Protein AF-A0A7W5DWM7-F1 (afdb_monomer)

Nearest PDB structures (foldseek):
  5u8t-assembly1_4  TM=2.500E-01  e=7.092E+00  Saccharomyces cerevisiae S288C

Mean predicted aligned error: 11.85 Å

pLDDT: mean 81.1, std 14.17, range [49.56, 96.06]

Sequence (92 aa):
MQIRCDECRYFEPTFNHQGRLTDRGECRRRPPAMVGVTSETFIADGHFPIVNDHDWCGEFASKGDAEANAAFDAAAREDATDAAVCGHAGDA

Foldseek 3Di:
DQDWLLQAPQWDFDADPVRHTDQKTFRNPDWFDWDDPDPPDPDTDGGGDIDGRRDDDPDGDGPDDPVVCVVVVVVVVCCVPVPPPPDPPDDD

Secondary structure (DSSP, 8-state):
----GGGBTTEEEEE-TTSPEEEEEEETTSPPEEE---TT----EEEPPEEETT---S---B---HHHHHHHHHHHHHHHHHS---------

Organism: NCBI:txid980271

Radius of gyration: 20.64 Å; Cα contacts (8 Å, |Δi|>4): 108; chains: 1; bounding box: 50×32×52 Å

Solvent-accessible surface area (backbone atoms only — not comparable to full-atom values): 5812 Å² total; per-residue (Å²): 136,83,74,39,31,71,59,20,57,40,46,43,77,38,59,48,100,85,71,42,81,50,72,34,20,33,43,58,82,53,84,52,50,77,42,62,86,46,102,87,44,94,66,62,48,68,43,53,55,76,43,46,36,77,40,77,88,89,74,84,46,66,62,64,64,69,71,77,48,42,65,57,54,50,53,53,51,47,56,73,71,67,54,78,73,90,66,82,78,76,88,126

Structure (mmCIF, N/CA/C/O backbone):
data_AF-A0A7W5DWM7-F1
#
_entry.id   AF-A0A7W5DWM7-F1
#
loop_
_atom_site.group_PDB
_atom_site.id
_atom_site.type_symbol
_atom_site.label_atom_id
_atom_site.label_alt_id
_atom_site.label_comp_id
_atom_site.label_asym_id
_atom_site.label_entity_id
_atom_site.label_seq_id
_atom_site.pdbx_PDB_ins_code
_atom_site.Cartn_x
_atom_site.Cartn_y
_atom_site.Cartn_z
_atom_site.occupancy
_atom_site.B_iso_or_equiv
_atom_site.auth_seq_id
_atom_site.auth_comp_id
_atom_site.auth_asym_id
_atom_site.auth_atom_id
_atom_site.pdbx_PDB_model_num
ATOM 1 N N . MET A 1 1 ? -21.658 3.332 -5.063 1.00 58.56 1 MET A N 1
ATOM 2 C CA . MET A 1 1 ? -20.478 3.328 -4.178 1.00 58.56 1 MET A CA 1
ATOM 3 C C . MET A 1 1 ? -19.309 2.860 -5.023 1.00 58.56 1 MET A C 1
ATOM 5 O O . MET A 1 1 ? -19.398 1.764 -5.560 1.00 58.56 1 MET A O 1
ATOM 9 N N . GLN A 1 2 ? -18.326 3.723 -5.281 1.00 74.25 2 GLN A N 1
ATOM 10 C CA . GLN A 1 2 ? -17.166 3.371 -6.103 1.00 74.25 2 GLN A CA 1
ATOM 11 C C . GLN A 1 2 ? -16.079 2.852 -5.162 1.00 74.25 2 GLN A C 1
ATOM 13 O O . GLN A 1 2 ? -15.703 3.558 -4.238 1.00 74.25 2 GLN A O 1
ATOM 18 N N . ILE A 1 3 ? -15.646 1.607 -5.356 1.00 87.56 3 ILE A N 1
ATOM 19 C CA . ILE A 1 3 ? -14.553 1.011 -4.584 1.00 87.56 3 ILE A CA 1
ATOM 20 C C . ILE A 1 3 ? -13.249 1.597 -5.117 1.00 87.56 3 ILE A C 1
ATOM 22 O O . ILE A 1 3 ? -13.031 1.567 -6.328 1.00 87.56 3 ILE A O 1
ATOM 26 N N . ARG A 1 4 ? -12.413 2.124 -4.224 1.00 91.25 4 ARG A N 1
ATOM 27 C CA . ARG A 1 4 ? -11.151 2.780 -4.571 1.00 91.25 4 ARG A CA 1
ATOM 28 C C . ARG A 1 4 ? -9.998 2.183 -3.772 1.00 91.25 4 ARG A C 1
ATOM 30 O O . ARG A 1 4 ? -10.184 1.712 -2.645 1.00 91.25 4 ARG A O 1
ATOM 37 N N . CYS A 1 5 ? -8.813 2.159 -4.372 1.00 94.31 5 CYS A N 1
ATOM 38 C CA . CYS A 1 5 ? -7.617 1.630 -3.734 1.00 94.31 5 CYS A CA 1
ATOM 39 C C . CYS A 1 5 ? -7.235 2.437 -2.486 1.00 94.31 5 CYS A C 1
ATOM 41 O O . CYS A 1 5 ? -6.888 1.818 -1.485 1.00 94.31 5 CYS A O 1
ATOM 43 N N . ASP A 1 6 ? -7.386 3.764 -2.478 1.00 93.44 6 ASP A N 1
ATOM 44 C CA . ASP A 1 6 ? -7.084 4.625 -1.317 1.00 93.44 6 ASP A CA 1
ATOM 45 C C . ASP A 1 6 ? -7.871 4.278 -0.039 1.00 93.44 6 ASP A C 1
ATOM 47 O O . ASP A 1 6 ? -7.387 4.491 1.079 1.00 93.44 6 ASP A O 1
ATOM 51 N N . GLU A 1 7 ? -9.053 3.686 -0.183 1.00 92.00 7 GLU A N 1
ATOM 52 C CA . GLU A 1 7 ? -9.907 3.228 0.919 1.00 92.00 7 GLU A CA 1
ATOM 53 C C . GLU A 1 7 ? -9.608 1.786 1.365 1.00 92.00 7 GLU A C 1
ATOM 55 O O . GLU A 1 7 ? -10.104 1.318 2.395 1.00 92.00 7 GLU A O 1
ATOM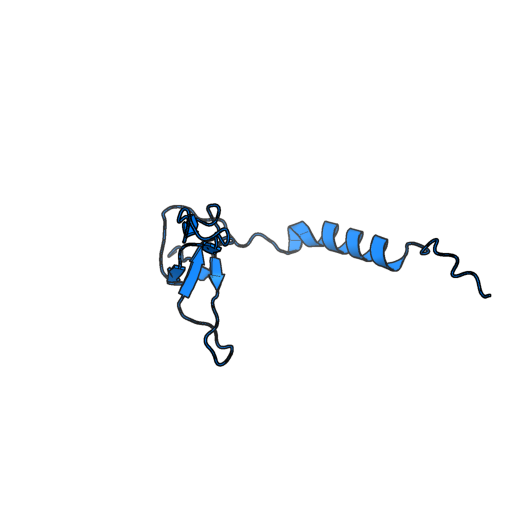 60 N N . CYS A 1 8 ? -8.777 1.066 0.613 1.00 93.81 8 CYS A N 1
ATOM 61 C CA . CYS A 1 8 ? -8.429 -0.319 0.889 1.00 93.81 8 CYS A CA 1
ATOM 62 C C . CYS A 1 8 ? -7.298 -0.412 1.926 1.00 93.81 8 CYS A C 1
ATOM 64 O O . CYS A 1 8 ? -6.302 0.307 1.856 1.00 93.81 8 CYS A O 1
ATOM 66 N N . ARG A 1 9 ? -7.394 -1.365 2.861 1.00 93.25 9 ARG A N 1
ATOM 67 C CA . ARG A 1 9 ? -6.360 -1.662 3.872 1.00 93.25 9 ARG A CA 1
ATOM 68 C C . ARG A 1 9 ? -5.010 -2.031 3.261 1.00 93.25 9 ARG A C 1
ATOM 70 O O . ARG A 1 9 ? -3.988 -1.865 3.912 1.00 93.25 9 ARG A O 1
ATOM 77 N N . TYR A 1 10 ? -5.005 -2.557 2.041 1.00 94.69 10 TYR A N 1
ATOM 78 C CA . TYR A 1 10 ? -3.783 -2.998 1.372 1.00 94.69 10 TYR A CA 1
ATOM 79 C C . TYR A 1 10 ? -3.056 -1.890 0.606 1.00 94.69 10 TYR A C 1
ATOM 81 O O . TYR A 1 10 ? -1.986 -2.161 0.069 1.00 94.69 10 TYR A O 1
ATOM 89 N N . PHE A 1 11 ? -3.628 -0.691 0.495 1.00 95.31 11 PHE A N 1
ATOM 90 C CA . PHE A 1 11 ? -3.007 0.414 -0.227 1.00 95.31 11 PHE A CA 1
ATOM 91 C C . PHE A 1 11 ? -2.136 1.254 0.705 1.00 95.31 11 PHE A C 1
ATOM 93 O O . PHE A 1 11 ? -2.634 1.828 1.676 1.00 95.31 11 PHE A O 1
ATOM 100 N N . GLU A 1 12 ? -0.853 1.349 0.368 1.00 95.44 12 GLU A N 1
ATOM 101 C CA . GLU A 1 12 ? 0.112 2.228 1.027 1.00 95.44 12 GLU A CA 1
ATOM 102 C C . GLU A 1 12 ? 0.448 3.398 0.087 1.00 95.44 12 GLU A C 1
ATOM 104 O O . GLU A 1 1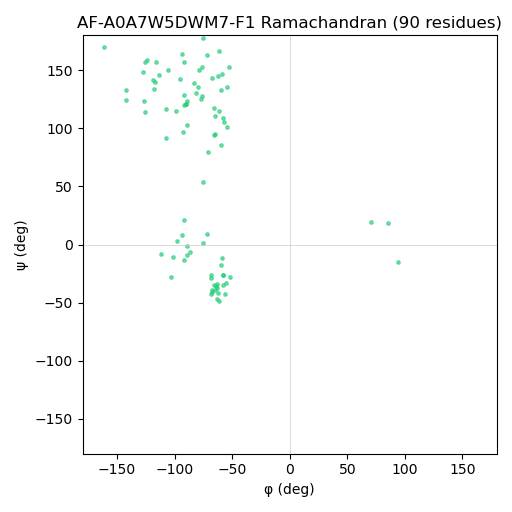2 ? 0.977 3.156 -1.001 1.00 95.44 12 GLU A O 1
ATOM 109 N N . PRO A 1 13 ? 0.144 4.658 0.440 1.00 95.25 13 PRO A N 1
ATOM 110 C CA . PRO A 1 13 ? 0.406 5.790 -0.442 1.00 95.25 13 PRO A CA 1
ATOM 111 C C . PRO A 1 13 ? 1.909 6.033 -0.617 1.00 95.25 13 PRO A C 1
ATOM 113 O O . PRO A 1 13 ? 2.684 5.938 0.335 1.00 95.25 13 PRO A O 1
ATOM 116 N N . THR A 1 14 ? 2.324 6.419 -1.823 1.00 95.00 14 THR A N 1
ATOM 117 C CA . THR A 1 14 ? 3.695 6.885 -2.059 1.00 95.00 14 THR A CA 1
ATOM 118 C C . THR A 1 14 ? 3.806 8.400 -1.912 1.00 95.00 14 THR A C 1
ATOM 120 O O . THR A 1 14 ? 2.830 9.146 -2.035 1.00 95.00 14 THR A O 1
ATOM 123 N N . PHE A 1 15 ? 5.025 8.865 -1.642 1.00 94.38 15 PHE A N 1
ATOM 124 C CA . PHE A 1 15 ? 5.343 10.281 -1.506 1.00 94.38 15 PHE A CA 1
ATOM 125 C C . PHE A 1 15 ? 6.366 10.680 -2.562 1.00 94.38 15 PHE A C 1
ATOM 127 O O . PHE A 1 15 ? 7.292 9.929 -2.870 1.00 94.38 15 PHE A O 1
ATOM 134 N N . ASN A 1 16 ? 6.212 11.876 -3.121 1.00 92.62 16 ASN A N 1
ATOM 135 C CA . ASN A 1 16 ? 7.212 12.439 -4.019 1.00 92.62 16 ASN A CA 1
ATOM 136 C C . ASN A 1 16 ? 8.449 12.940 -3.247 1.00 92.62 16 ASN A C 1
ATOM 138 O O . ASN A 1 16 ? 8.488 12.938 -2.017 1.00 92.62 16 ASN A O 1
ATOM 142 N N . HIS A 1 17 ? 9.460 13.431 -3.969 1.00 92.94 17 HIS A N 1
ATOM 143 C CA . HIS A 1 17 ? 10.703 13.944 -3.373 1.00 92.94 17 HIS A CA 1
ATOM 144 C C . HIS A 1 17 ? 10.499 15.129 -2.411 1.00 92.94 17 HIS A C 1
ATOM 146 O O . HIS A 1 17 ? 11.383 15.431 -1.617 1.00 92.94 17 HIS A O 1
ATOM 152 N N . GLN A 1 18 ? 9.348 15.803 -2.474 1.00 94.06 18 GLN A N 1
ATOM 153 C CA . GLN A 1 18 ? 8.959 16.883 -1.568 1.00 94.06 18 GLN A CA 1
ATOM 154 C C . GLN A 1 18 ? 8.116 16.39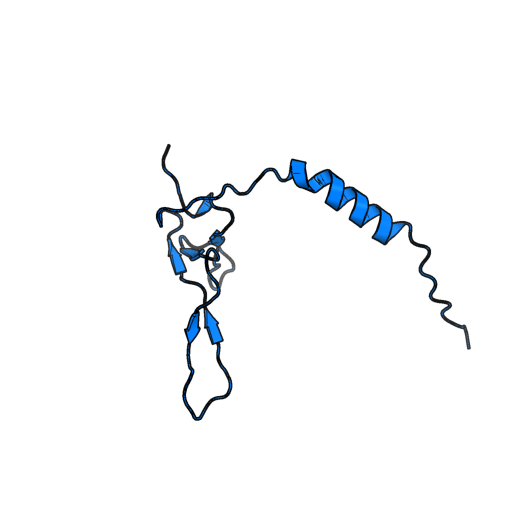5 -0.374 1.00 94.06 18 GLN A C 1
ATOM 156 O O . GLN A 1 18 ? 7.564 17.223 0.350 1.00 94.06 18 GLN A O 1
ATOM 161 N N . GLY A 1 19 ? 7.966 15.080 -0.186 1.00 92.56 19 GLY A N 1
ATOM 162 C CA . GLY A 1 19 ? 7.171 14.491 0.892 1.00 92.56 19 GLY A CA 1
ATOM 163 C C . GLY A 1 19 ? 5.660 14.676 0.726 1.00 92.56 19 GLY A C 1
ATOM 164 O O . GLY A 1 19 ? 4.924 14.595 1.705 1.00 92.56 19 GLY A O 1
ATOM 165 N N . ARG A 1 20 ? 5.172 14.962 -0.488 1.00 92.44 20 ARG A N 1
ATOM 166 C CA . ARG A 1 20 ? 3.733 15.095 -0.767 1.00 92.44 20 ARG A CA 1
ATOM 167 C C . ARG A 1 20 ? 3.165 13.785 -1.290 1.00 92.44 20 ARG A C 1
ATOM 169 O O . ARG A 1 20 ? 3.817 13.121 -2.094 1.00 92.44 20 ARG A O 1
ATOM 176 N N . LEU A 1 21 ? 1.940 13.475 -0.867 1.00 91.38 21 LEU A N 1
ATOM 177 C CA . LEU A 1 21 ? 1.174 12.333 -1.364 1.00 91.38 21 LEU A CA 1
ATOM 178 C C . LEU A 1 21 ? 1.066 12.378 -2.891 1.00 91.38 21 LEU A C 1
ATOM 180 O O . LEU A 1 21 ? 0.793 13.431 -3.475 1.00 91.38 21 LEU A O 1
ATOM 184 N N . THR A 1 22 ? 1.284 11.229 -3.518 1.00 93.56 22 THR A N 1
ATOM 185 C CA . THR A 1 22 ? 1.016 11.006 -4.940 1.00 93.56 22 THR A CA 1
ATOM 186 C C . THR A 1 22 ? -0.377 10.411 -5.136 1.00 93.56 22 THR A C 1
ATOM 188 O O . THR A 1 22 ? -0.940 9.837 -4.211 1.00 93.56 22 THR A O 1
ATOM 191 N N . ASP A 1 23 ? -0.885 10.452 -6.367 1.00 94.75 23 ASP A N 1
ATOM 192 C CA . ASP A 1 23 ? -2.068 9.704 -6.832 1.00 94.75 23 ASP A CA 1
ATOM 193 C C . ASP A 1 23 ? -1.799 8.193 -6.986 1.00 94.75 23 ASP A C 1
ATOM 195 O O . ASP A 1 23 ? -2.605 7.445 -7.534 1.00 94.75 23 ASP A O 1
ATOM 199 N N . ARG A 1 24 ? -0.636 7.733 -6.519 1.00 95.69 24 ARG A N 1
ATOM 200 C CA . ARG A 1 24 ? -0.158 6.357 -6.600 1.00 95.69 24 ARG A CA 1
ATOM 201 C C . ARG A 1 24 ? 0.227 5.813 -5.235 1.00 95.69 24 ARG A C 1
ATOM 203 O O . ARG A 1 24 ? 0.541 6.564 -4.308 1.00 95.69 24 ARG A O 1
ATOM 210 N N . GLY A 1 25 ? 0.215 4.492 -5.141 1.00 95.62 25 GLY A N 1
ATOM 211 C CA . GLY A 1 25 ? 0.618 3.761 -3.952 1.00 95.62 25 GLY A CA 1
ATOM 212 C C . GLY A 1 25 ? 0.936 2.302 -4.243 1.00 95.62 25 GLY A C 1
ATOM 213 O O . GLY A 1 25 ? 0.672 1.789 -5.330 1.00 95.62 25 GLY A O 1
ATOM 214 N N . GLU A 1 26 ? 1.510 1.629 -3.258 1.00 96.06 26 GLU A N 1
ATOM 215 C CA . GLU A 1 26 ? 1.798 0.201 -3.295 1.00 96.06 26 GLU A CA 1
ATOM 216 C C . GLU A 1 26 ? 0.552 -0.617 -2.943 1.00 96.06 26 GLU A C 1
ATOM 218 O O . GLU A 1 26 ? -0.084 -0.407 -1.909 1.00 96.06 26 GLU A O 1
ATOM 223 N N . CYS A 1 27 ? 0.232 -1.616 -3.766 1.00 95.69 27 CYS A N 1
ATOM 224 C CA . CYS A 1 27 ? -0.768 -2.625 -3.446 1.00 95.69 27 CYS A CA 1
ATOM 225 C C . CYS A 1 27 ? -0.121 -3.804 -2.705 1.00 95.69 27 CYS A C 1
ATOM 227 O O . CYS A 1 27 ? 0.483 -4.691 -3.309 1.00 95.69 27 CYS A O 1
ATOM 229 N N . ARG A 1 28 ? -0.308 -3.868 -1.386 1.00 95.06 28 ARG A N 1
ATOM 230 C CA . ARG A 1 28 ? 0.275 -4.891 -0.499 1.00 95.06 28 ARG A CA 1
ATOM 231 C C . ARG A 1 28 ? -0.619 -6.114 -0.282 1.00 95.06 28 ARG A C 1
ATOM 233 O O . ARG A 1 28 ? -0.480 -6.842 0.697 1.00 95.06 28 ARG A O 1
ATOM 240 N N . ARG A 1 29 ? -1.567 -6.358 -1.194 1.00 94.19 29 ARG A N 1
ATOM 241 C CA . ARG A 1 29 ? -2.500 -7.498 -1.115 1.00 94.19 29 ARG A CA 1
ATOM 242 C C . ARG A 1 29 ? -1.787 -8.846 -1.252 1.00 94.19 29 ARG A C 1
ATOM 244 O O . ARG A 1 29 ? -2.223 -9.839 -0.663 1.00 94.19 29 ARG A O 1
ATOM 251 N N . ARG A 1 30 ? -0.735 -8.880 -2.071 1.00 92.00 30 ARG A N 1
ATOM 252 C CA . ARG A 1 30 ? 0.134 -10.037 -2.312 1.00 92.00 30 ARG A CA 1
ATOM 253 C C . ARG A 1 30 ? 1.553 -9.716 -1.830 1.00 92.00 30 ARG A C 1
ATOM 255 O O . ARG A 1 30 ? 1.886 -8.535 -1.761 1.00 92.00 30 ARG A O 1
ATOM 262 N N . PRO A 1 31 ? 2.378 -10.735 -1.522 1.00 91.81 31 PRO A N 1
ATOM 263 C CA . PRO A 1 31 ? 3.799 -10.534 -1.250 1.00 91.81 31 PRO A CA 1
ATOM 264 C C . PRO A 1 31 ? 4.491 -9.752 -2.379 1.00 91.81 31 PRO A C 1
ATOM 266 O O . PRO A 1 31 ? 4.042 -9.840 -3.529 1.00 91.81 31 PRO A O 1
ATOM 269 N N . PRO A 1 32 ? 5.573 -9.013 -2.077 1.00 93.12 32 PRO A N 1
ATOM 270 C CA . PRO A 1 32 ? 6.315 -8.284 -3.094 1.00 93.12 32 PRO A CA 1
ATOM 271 C C . PRO A 1 32 ? 6.903 -9.254 -4.125 1.00 93.12 32 PRO A C 1
ATOM 273 O O . PRO A 1 32 ? 7.300 -10.375 -3.801 1.00 93.12 32 PRO A O 1
ATOM 276 N N . ALA A 1 33 ? 6.958 -8.817 -5.379 1.00 88.94 33 ALA A N 1
ATOM 277 C CA . ALA A 1 33 ? 7.643 -9.548 -6.430 1.00 88.94 33 ALA A CA 1
ATOM 278 C C . ALA A 1 33 ? 9.148 -9.282 -6.333 1.00 88.94 33 ALA A C 1
ATOM 280 O O . ALA A 1 33 ? 9.567 -8.138 -6.167 1.00 88.94 33 ALA A O 1
ATOM 281 N N . MET A 1 34 ? 9.956 -10.333 -6.460 1.00 85.81 34 MET A N 1
ATOM 282 C CA . MET A 1 34 ? 11.410 -10.197 -6.481 1.00 85.81 34 MET A CA 1
ATOM 283 C C . MET A 1 34 ? 11.858 -9.684 -7.851 1.00 85.81 34 MET A C 1
ATOM 285 O O . MET A 1 34 ? 11.543 -10.287 -8.880 1.00 85.81 34 MET A O 1
ATOM 289 N N . VAL A 1 35 ? 12.611 -8.590 -7.863 1.00 77.19 35 VAL A N 1
ATOM 290 C CA . VAL A 1 35 ? 13.244 -8.003 -9.046 1.00 77.19 35 VAL A CA 1
ATOM 291 C C . VAL A 1 35 ? 14.761 -8.132 -8.889 1.00 77.19 35 VAL A C 1
ATOM 293 O O . VAL A 1 35 ? 15.289 -8.083 -7.782 1.00 77.19 35 VAL A O 1
ATOM 296 N N . GLY A 1 36 ? 15.476 -8.337 -9.999 1.00 66.88 36 GLY A N 1
ATOM 297 C CA . GLY A 1 36 ? 16.944 -8.353 -9.987 1.00 66.88 36 GLY A CA 1
ATOM 298 C C . GLY A 1 36 ? 17.588 -9.696 -9.633 1.00 66.88 36 GLY A C 1
ATOM 299 O O . GLY A 1 36 ? 18.773 -9.727 -9.324 1.00 66.88 36 GLY A O 1
ATOM 300 N N . VAL A 1 37 ? 16.856 -10.814 -9.729 1.00 61.84 37 VAL A N 1
ATOM 301 C CA . VAL A 1 37 ? 17.443 -12.160 -9.591 1.00 61.84 37 VAL A CA 1
ATOM 302 C C . VAL A 1 37 ? 18.301 -12.472 -10.825 1.00 61.84 37 VAL A C 1
ATOM 304 O O . VAL A 1 37 ? 17.863 -13.138 -11.760 1.00 61.84 37 VAL A O 1
ATOM 307 N N . THR A 1 38 ? 19.522 -11.950 -10.860 1.00 61.09 38 THR A N 1
ATOM 308 C CA . THR A 1 38 ? 20.565 -12.373 -11.799 1.00 61.09 38 THR A CA 1
ATOM 309 C C . THR A 1 38 ? 21.594 -13.204 -11.045 1.00 61.09 38 THR A C 1
ATOM 311 O O . THR A 1 38 ? 21.818 -13.010 -9.852 1.00 61.09 38 THR A O 1
ATOM 314 N N . SER A 1 39 ? 22.234 -14.150 -11.731 1.00 63.16 39 SER A N 1
ATOM 315 C CA . SER A 1 39 ? 23.209 -15.078 -11.138 1.00 63.16 39 SER A CA 1
ATOM 316 C C . SER A 1 39 ? 24.423 -14.402 -10.485 1.00 63.16 39 SER A C 1
ATOM 318 O O . SER A 1 39 ? 25.178 -15.075 -9.791 1.00 63.16 39 SER A O 1
ATOM 320 N N . GLU A 1 40 ? 24.622 -13.100 -10.706 1.00 61.00 40 GLU A N 1
ATOM 321 C CA . GLU A 1 40 ? 25.809 -12.352 -10.276 1.00 61.00 40 GLU A CA 1
ATOM 322 C C . GLU A 1 40 ? 25.540 -11.322 -9.169 1.00 61.00 40 GLU A C 1
ATOM 324 O O . GLU A 1 40 ? 26.487 -10.784 -8.599 1.00 61.00 40 GLU A O 1
ATOM 329 N N . THR A 1 41 ? 24.276 -11.075 -8.808 1.00 56.78 41 THR A N 1
ATOM 330 C CA . THR A 1 41 ? 23.924 -10.095 -7.770 1.00 56.78 41 THR A CA 1
ATOM 331 C C . THR A 1 41 ? 23.050 -10.749 -6.709 1.00 56.78 41 THR A C 1
ATOM 333 O O . THR A 1 41 ? 21.913 -11.126 -6.960 1.00 56.78 41 THR A O 1
ATOM 336 N N . PHE A 1 42 ? 23.582 -10.865 -5.491 1.00 60.25 42 PHE A N 1
ATOM 337 C CA . PHE A 1 42 ? 22.860 -11.390 -4.322 1.00 60.25 42 PHE A CA 1
ATOM 338 C C . PHE A 1 42 ? 21.839 -10.400 -3.733 1.00 60.25 42 PHE A C 1
ATOM 340 O O . PHE A 1 42 ? 21.205 -10.699 -2.722 1.00 60.25 42 PHE A O 1
ATOM 347 N N . ILE A 1 43 ? 21.691 -9.216 -4.333 1.00 62.91 43 ILE A N 1
ATOM 348 C CA . ILE A 1 43 ? 20.734 -8.201 -3.898 1.00 62.91 43 ILE A CA 1
ATOM 349 C C . ILE A 1 43 ? 19.458 -8.414 -4.705 1.00 62.91 43 ILE A C 1
ATOM 351 O O . ILE A 1 43 ? 19.366 -8.012 -5.861 1.00 62.91 43 ILE A O 1
ATOM 355 N N . ALA A 1 44 ? 18.509 -9.121 -4.101 1.00 70.81 44 ALA A N 1
ATOM 356 C CA . ALA A 1 44 ? 17.181 -9.297 -4.655 1.00 70.81 44 ALA A CA 1
ATOM 357 C C . ALA A 1 44 ? 16.241 -8.301 -3.969 1.00 70.81 44 ALA A C 1
ATOM 359 O O . ALA A 1 44 ? 15.998 -8.412 -2.765 1.00 70.81 44 ALA A O 1
ATOM 360 N N . ASP A 1 45 ? 15.716 -7.347 -4.734 1.00 83.12 45 ASP A N 1
ATOM 361 C CA . ASP A 1 45 ? 14.812 -6.325 -4.215 1.00 83.12 45 ASP A CA 1
ATOM 362 C C . ASP A 1 45 ? 13.360 -6.786 -4.367 1.00 83.12 45 ASP A C 1
ATOM 364 O O . ASP A 1 45 ? 12.923 -7.215 -5.437 1.00 83.12 45 ASP A O 1
ATOM 368 N N . GLY A 1 46 ? 12.600 -6.727 -3.275 1.00 88.94 46 GLY A N 1
ATOM 369 C CA . GLY A 1 46 ? 11.170 -7.013 -3.282 1.00 88.94 46 GLY A CA 1
ATOM 370 C C . GLY A 1 46 ? 10.368 -5.742 -3.542 1.00 88.94 46 GLY A C 1
ATOM 371 O O . GLY A 1 46 ? 10.427 -4.813 -2.742 1.00 88.94 46 GLY A O 1
ATOM 372 N N . HIS A 1 47 ? 9.564 -5.722 -4.606 1.00 91.38 47 HIS A N 1
ATOM 373 C CA . HIS A 1 47 ? 8.687 -4.595 -4.925 1.00 91.38 47 HIS A CA 1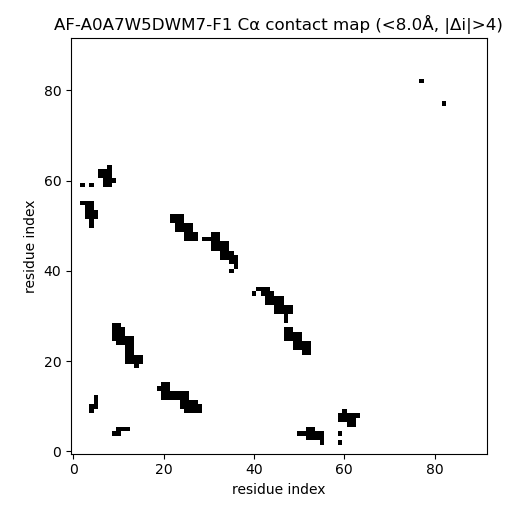
ATOM 374 C C . HIS A 1 47 ? 7.211 -4.984 -4.901 1.00 91.38 47 HIS A C 1
ATOM 376 O O . HIS A 1 47 ? 6.796 -5.987 -5.490 1.00 91.38 47 HIS A O 1
ATOM 382 N N . PHE A 1 48 ? 6.393 -4.151 -4.263 1.00 94.81 48 PHE A N 1
ATOM 383 C CA . PHE A 1 48 ? 4.944 -4.224 -4.413 1.00 94.81 48 PHE A CA 1
ATOM 384 C C . PHE A 1 48 ? 4.502 -3.559 -5.728 1.00 94.81 48 PHE A C 1
ATOM 386 O O . PHE A 1 48 ? 5.143 -2.611 -6.185 1.00 94.81 48 PHE A O 1
ATOM 393 N N . PRO A 1 49 ? 3.399 -4.017 -6.348 1.00 94.00 49 PRO A N 1
ATOM 394 C CA . PRO A 1 49 ? 2.818 -3.334 -7.499 1.00 94.00 49 PRO A CA 1
ATOM 395 C C . PRO A 1 49 ? 2.404 -1.901 -7.153 1.00 94.00 49 PRO A C 1
ATOM 397 O O . PRO A 1 49 ? 1.714 -1.689 -6.158 1.00 94.00 49 PRO A O 1
ATOM 400 N N . ILE A 1 50 ? 2.768 -0.941 -8.004 1.00 94.75 50 ILE A N 1
ATOM 401 C CA . ILE A 1 50 ? 2.310 0.448 -7.896 1.00 94.75 50 ILE A CA 1
ATOM 402 C C . ILE A 1 50 ? 1.008 0.612 -8.684 1.00 94.75 50 ILE A C 1
ATOM 404 O O . ILE A 1 50 ? 0.971 0.320 -9.880 1.00 94.75 50 ILE A O 1
ATOM 408 N N . VAL A 1 51 ? -0.043 1.082 -8.018 1.00 95.38 51 VAL A N 1
ATOM 409 C CA . VAL A 1 51 ? -1.389 1.312 -8.575 1.00 95.38 51 VAL A CA 1
ATOM 410 C C . VAL A 1 51 ? -1.815 2.760 -8.350 1.00 95.38 51 VAL A C 1
ATOM 412 O O . VAL A 1 51 ? -1.271 3.420 -7.461 1.00 95.38 51 VAL A O 1
ATOM 415 N N . ASN A 1 52 ? -2.773 3.262 -9.132 1.00 95.81 52 ASN A N 1
ATOM 416 C CA . ASN A 1 52 ? -3.385 4.554 -8.830 1.00 95.81 52 ASN A CA 1
ATOM 417 C C . ASN A 1 52 ? -4.383 4.406 -7.673 1.00 95.81 52 ASN A C 1
ATOM 419 O O . ASN A 1 52 ? -4.985 3.351 -7.467 1.00 95.81 52 ASN A O 1
ATOM 423 N N . ASP A 1 53 ? -4.582 5.482 -6.929 1.00 94.56 53 ASP A N 1
ATOM 424 C CA . ASP A 1 53 ? -5.542 5.588 -5.829 1.00 94.56 53 ASP A CA 1
ATOM 425 C C . ASP A 1 53 ? -6.993 5.248 -6.235 1.00 94.56 53 ASP A C 1
ATOM 427 O O . ASP A 1 53 ? -7.730 4.647 -5.452 1.00 94.56 53 ASP A O 1
ATOM 431 N N . HIS A 1 54 ? -7.382 5.554 -7.475 1.00 94.25 54 HIS A N 1
ATOM 432 C CA . HIS A 1 54 ? -8.708 5.274 -8.039 1.00 94.25 54 HIS A CA 1
ATOM 433 C C . HIS A 1 54 ? -8.839 3.902 -8.727 1.00 94.25 54 HIS A C 1
ATOM 435 O O . HIS A 1 54 ? -9.922 3.583 -9.224 1.00 94.25 54 HIS A O 1
ATOM 441 N N . ASP A 1 55 ? -7.775 3.092 -8.784 1.00 92.94 55 ASP A N 1
ATOM 442 C CA . ASP A 1 55 ? -7.836 1.769 -9.414 1.00 92.94 55 ASP A CA 1
ATOM 443 C C . ASP A 1 55 ? -8.635 0.759 -8.567 1.00 92.94 55 ASP A C 1
ATOM 445 O O . ASP A 1 55 ? -8.880 0.943 -7.372 1.00 92.94 55 ASP A O 1
ATOM 449 N N . TRP A 1 56 ? -9.044 -0.347 -9.202 1.00 90.62 56 TRP A N 1
ATOM 450 C CA . TRP A 1 56 ? -9.703 -1.471 -8.536 1.00 90.62 56 TRP A CA 1
ATOM 451 C C . TRP A 1 56 ? -9.250 -2.813 -9.116 1.00 90.62 56 TRP A C 1
ATOM 453 O O . TRP A 1 56 ? -9.374 -3.068 -10.313 1.00 90.62 56 TRP A O 1
ATOM 463 N N . CYS A 1 57 ? -8.748 -3.697 -8.250 1.00 89.94 57 CYS A N 1
ATOM 464 C CA . CYS A 1 57 ? -8.203 -5.002 -8.636 1.00 89.94 57 CYS A CA 1
ATOM 465 C C . CYS A 1 57 ? -9.180 -6.181 -8.467 1.00 89.94 57 CYS A C 1
ATOM 467 O O . CYS A 1 57 ? -8.790 -7.326 -8.686 1.00 89.94 57 CYS A O 1
ATOM 469 N N . GLY A 1 58 ? -10.431 -5.930 -8.061 1.00 90.69 58 GLY A N 1
ATOM 470 C CA . GLY A 1 58 ? -11.440 -6.969 -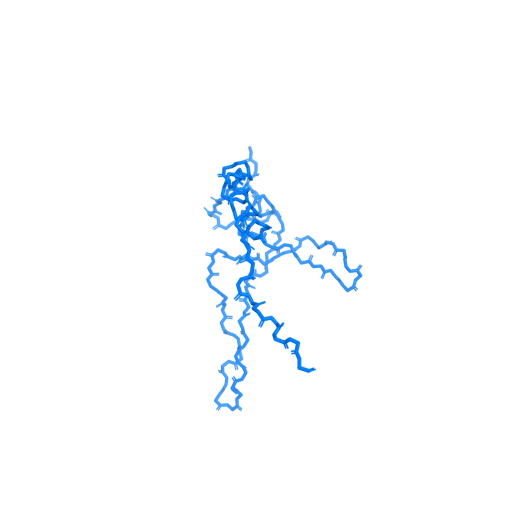7.810 1.00 90.69 58 GLY A CA 1
ATOM 471 C C . GLY A 1 58 ? -11.531 -7.448 -6.356 1.00 90.69 58 GLY A C 1
ATOM 472 O O . GLY A 1 58 ? -12.537 -8.042 -5.979 1.00 90.69 58 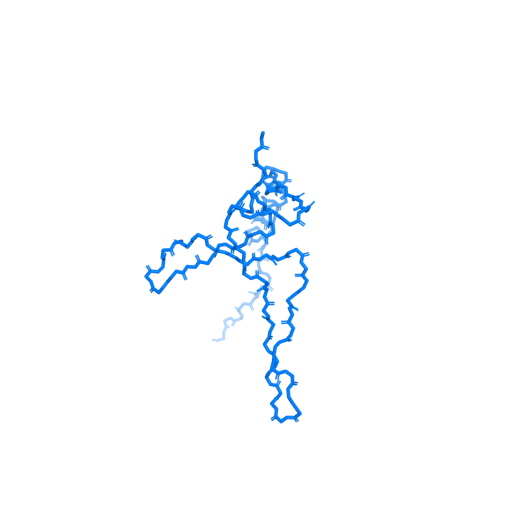GLY A O 1
ATOM 473 N N . GLU A 1 59 ? -10.539 -7.142 -5.515 1.00 90.56 59 GLU A N 1
ATOM 474 C CA . GLU A 1 59 ? -10.533 -7.455 -4.080 1.00 90.56 59 GLU A CA 1
ATOM 475 C C . GLU A 1 59 ? -10.503 -6.164 -3.249 1.00 90.56 59 GLU A C 1
ATOM 477 O O . GLU A 1 59 ? -9.790 -5.216 -3.577 1.00 90.56 59 GLU A O 1
ATOM 482 N N . PHE A 1 60 ? -11.263 -6.125 -2.154 1.00 90.81 60 PHE A N 1
ATOM 483 C CA . PHE A 1 60 ? -11.309 -4.979 -1.250 1.00 90.81 60 PHE A CA 1
ATOM 484 C C . PHE A 1 60 ? -11.408 -5.448 0.197 1.00 90.81 60 PHE A C 1
ATOM 486 O O . PHE A 1 60 ? -12.231 -6.299 0.531 1.00 90.81 60 PHE A O 1
ATOM 493 N N . ALA A 1 61 ? -10.585 -4.858 1.055 1.00 90.31 61 ALA A N 1
ATOM 494 C CA . ALA A 1 61 ? -10.730 -4.939 2.497 1.00 90.31 61 ALA A CA 1
ATOM 495 C C . ALA A 1 61 ? -10.741 -3.508 3.013 1.00 90.31 61 ALA A C 1
ATOM 497 O O . ALA A 1 61 ? -9.792 -2.769 2.749 1.00 90.31 61 ALA A O 1
ATOM 498 N N . SER A 1 62 ? -11.785 -3.109 3.735 1.00 88.56 62 SER A N 1
ATOM 499 C CA . SER A 1 62 ? -11.791 -1.794 4.368 1.00 88.56 62 SER A CA 1
ATOM 500 C C . SER A 1 62 ? -10.607 -1.682 5.327 1.00 88.56 62 SER A C 1
ATOM 502 O O . SER A 1 62 ? -10.183 -2.669 5.948 1.00 88.56 62 SER A O 1
ATOM 504 N N . LYS A 1 63 ? -10.060 -0.470 5.453 1.00 81.81 63 LYS A N 1
ATOM 505 C CA . LYS A 1 63 ? -9.228 -0.080 6.597 1.00 81.81 63 LYS A CA 1
ATOM 506 C C . LYS A 1 63 ? -10.100 -0.235 7.844 1.00 81.81 63 LYS A C 1
ATOM 508 O O . LYS A 1 63 ? -10.848 0.667 8.183 1.00 81.81 63 LYS A O 1
ATOM 513 N N . GLY A 1 64 ? -10.133 -1.451 8.390 1.00 71.12 64 GLY A N 1
ATOM 514 C CA . GLY A 1 64 ? -11.116 -1.819 9.406 1.00 71.12 64 GLY A CA 1
ATOM 515 C C . GLY A 1 64 ? -11.000 -0.978 10.666 1.00 71.12 64 GLY A C 1
ATOM 516 O O . GLY A 1 64 ? -10.011 -0.275 10.870 1.00 71.12 64 GLY A O 1
ATOM 517 N N . ASP A 1 65 ? -12.034 -1.091 11.483 1.00 62.06 65 ASP A N 1
ATOM 518 C CA . ASP A 1 65 ? -12.345 -0.182 12.576 1.00 62.06 65 ASP A CA 1
ATOM 519 C C . ASP A 1 65 ? -11.179 -0.100 13.566 1.00 62.06 65 ASP A C 1
ATOM 521 O O . ASP A 1 65 ? -10.901 -1.049 14.298 1.00 62.06 65 ASP A O 1
ATOM 525 N N . ALA A 1 66 ? -10.481 1.039 13.591 1.00 62.56 66 ALA A N 1
ATOM 526 C CA . ALA A 1 66 ? -9.422 1.315 14.565 1.00 62.56 66 ALA A CA 1
ATOM 527 C C . ALA A 1 66 ? -9.905 1.080 16.012 1.00 62.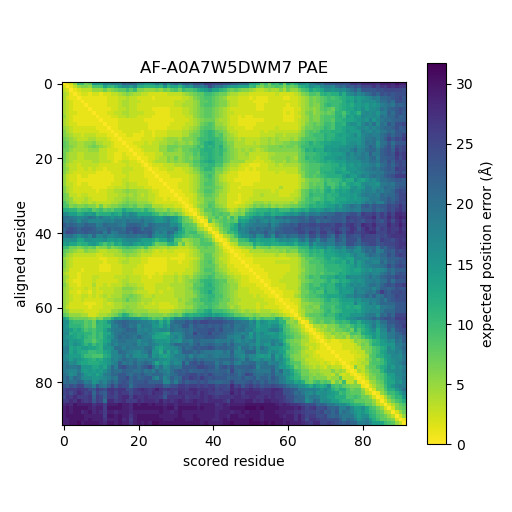56 66 ALA A C 1
ATOM 529 O O . ALA A 1 66 ? -9.135 0.681 16.881 1.00 62.56 66 ALA A O 1
ATOM 530 N N . GLU A 1 67 ? -11.208 1.239 16.248 1.00 62.72 67 GLU A N 1
ATOM 531 C CA . GLU A 1 67 ? -11.884 0.953 17.514 1.00 62.72 67 GLU A CA 1
ATOM 532 C C . GLU A 1 67 ? -11.824 -0.526 17.922 1.00 62.72 67 GLU A C 1
ATOM 534 O O . GLU A 1 67 ? -11.698 -0.816 19.109 1.00 62.72 67 GLU A O 1
ATOM 539 N N . ALA A 1 68 ? -11.843 -1.469 16.975 1.00 66.62 68 ALA A N 1
ATOM 540 C CA . ALA A 1 68 ? -11.766 -2.898 17.286 1.00 66.62 68 ALA A CA 1
ATOM 541 C C . ALA A 1 68 ? -10.392 -3.303 17.848 1.00 66.62 68 ALA A C 1
ATOM 543 O O . ALA A 1 68 ? -10.300 -4.223 18.662 1.00 66.62 68 ALA A O 1
ATOM 544 N N . ASN A 1 69 ? -9.334 -2.591 17.453 1.00 69.94 69 ASN A N 1
ATOM 545 C CA . ASN A 1 69 ? -7.974 -2.830 17.938 1.00 69.94 69 ASN A CA 1
ATOM 546 C C . ASN A 1 69 ? -7.622 -1.979 19.167 1.00 69.94 69 ASN A C 1
ATOM 548 O O . ASN A 1 69 ? -6.663 -2.298 19.865 1.00 69.94 69 ASN A O 1
ATOM 552 N N . ALA A 1 70 ? -8.421 -0.957 19.490 1.00 77.56 70 ALA A N 1
ATOM 553 C CA . ALA A 1 70 ? -8.132 -0.018 20.573 1.00 77.56 70 ALA A CA 1
ATOM 554 C C . ALA A 1 70 ? -7.967 -0.699 21.943 1.00 77.56 70 ALA A C 1
ATOM 556 O O . ALA A 1 70 ? -7.137 -0.277 22.743 1.00 77.56 70 ALA A O 1
ATOM 557 N N . ALA A 1 71 ? -8.724 -1.767 22.214 1.00 79.19 71 ALA A N 1
ATOM 558 C CA . ALA A 1 71 ? -8.598 -2.529 23.457 1.00 79.19 71 ALA A CA 1
ATOM 559 C C . ALA A 1 71 ? -7.257 -3.281 23.553 1.00 79.19 71 ALA A C 1
ATOM 561 O O . ALA A 1 71 ? -6.645 -3.314 24.619 1.00 79.19 71 ALA A O 1
ATOM 562 N N . PHE A 1 72 ? -6.783 -3.850 22.439 1.00 79.31 72 PHE A N 1
ATOM 563 C CA . PHE A 1 72 ? -5.471 -4.496 22.372 1.00 79.31 72 PHE A CA 1
ATOM 564 C C . PHE A 1 72 ? -4.341 -3.470 22.491 1.00 79.31 72 PHE A C 1
ATOM 566 O O . PHE A 1 72 ? -3.399 -3.694 23.247 1.00 79.31 72 PHE A O 1
ATOM 573 N N . ASP A 1 73 ? -4.461 -2.327 21.813 1.00 81.19 73 ASP A N 1
ATOM 574 C CA . ASP A 1 73 ? -3.472 -1.246 21.873 1.00 81.19 73 ASP A CA 1
ATOM 575 C C . ASP A 1 73 ? -3.386 -0.626 23.279 1.00 81.19 73 ASP A C 1
ATOM 577 O O . ASP A 1 73 ? -2.294 -0.333 23.770 1.00 81.19 73 ASP A O 1
ATOM 581 N N . ALA A 1 74 ? -4.526 -0.462 23.962 1.00 81.44 74 ALA A N 1
ATOM 582 C CA . ALA A 1 74 ? -4.574 0.007 25.345 1.00 81.44 74 ALA A CA 1
ATOM 583 C C . ALA A 1 74 ? -3.884 -0.976 26.301 1.00 81.44 74 ALA A C 1
ATOM 585 O O . ALA A 1 74 ? -3.03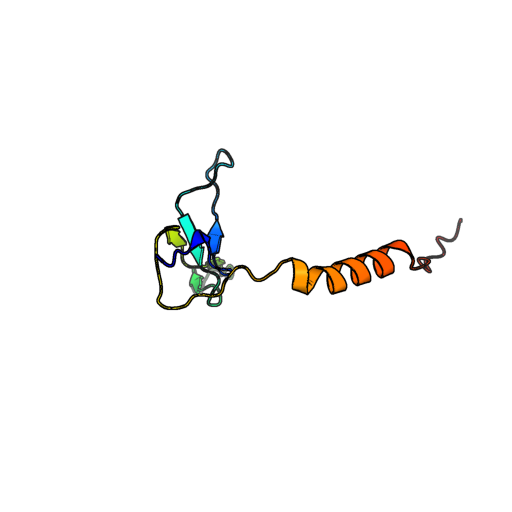9 -0.554 27.090 1.00 81.44 74 ALA A O 1
ATOM 586 N N . ALA A 1 75 ? -4.180 -2.274 26.180 1.00 80.56 75 ALA A N 1
ATOM 587 C CA . ALA A 1 75 ? -3.550 -3.311 26.994 1.00 80.56 75 ALA A CA 1
ATOM 588 C C . ALA A 1 75 ? -2.030 -3.391 26.758 1.00 80.56 75 ALA A C 1
ATOM 590 O O . ALA A 1 75 ? -1.259 -3.494 27.709 1.00 80.56 75 ALA A O 1
ATOM 591 N N . ALA A 1 76 ? -1.582 -3.283 25.503 1.00 80.44 76 ALA A N 1
ATOM 592 C CA . ALA A 1 76 ? -0.159 -3.247 25.170 1.00 80.44 76 ALA A CA 1
ATOM 593 C C . ALA A 1 76 ? 0.546 -2.009 25.751 1.00 80.44 76 ALA A C 1
ATOM 595 O O . ALA A 1 76 ? 1.700 -2.090 26.174 1.00 80.44 76 ALA A O 1
ATOM 596 N N . ARG A 1 77 ? -0.138 -0.856 25.790 1.00 78.44 77 ARG A N 1
ATOM 597 C CA . ARG A 1 77 ? 0.408 0.366 26.391 1.00 78.44 77 ARG A CA 1
ATOM 598 C C . ARG A 1 77 ? 0.576 0.237 27.901 1.00 78.44 77 ARG A C 1
ATOM 600 O O . ARG A 1 77 ? 1.589 0.704 28.406 1.00 78.44 77 ARG A O 1
ATOM 607 N N . GLU A 1 78 ? -0.384 -0.373 28.594 1.00 75.12 78 GLU A N 1
ATOM 608 C CA . GLU A 1 78 ? -0.284 -0.630 30.036 1.00 75.12 78 GLU A CA 1
ATOM 609 C C . GLU A 1 78 ? 0.901 -1.549 30.359 1.00 75.12 78 GLU A C 1
ATOM 611 O O . GLU A 1 78 ? 1.734 -1.176 31.181 1.00 75.12 78 GLU A O 1
ATOM 616 N N . ASP A 1 79 ? 1.052 -2.677 29.654 1.00 73.00 79 ASP A N 1
ATOM 617 C CA . ASP A 1 79 ? 2.186 -3.603 29.834 1.00 73.00 79 ASP A CA 1
ATOM 618 C C . ASP A 1 79 ? 3.544 -2.899 29.657 1.00 73.00 79 ASP A C 1
ATOM 620 O O . ASP A 1 79 ? 4.455 -3.056 30.470 1.00 73.00 79 ASP A O 1
ATOM 624 N N . ALA A 1 80 ? 3.657 -2.033 28.645 1.00 73.25 80 ALA A N 1
ATOM 625 C CA . ALA A 1 80 ? 4.879 -1.281 28.378 1.00 73.25 80 ALA A CA 1
ATOM 626 C C . ALA A 1 80 ? 5.211 -0.213 29.439 1.00 73.25 80 ALA A C 1
ATOM 628 O O . ALA A 1 80 ? 6.379 0.159 29.569 1.00 73.25 80 ALA A O 1
ATOM 629 N N . THR A 1 81 ? 4.218 0.323 30.161 1.00 72.88 81 THR A N 1
ATOM 630 C CA . THR A 1 81 ? 4.427 1.419 31.128 1.00 72.88 81 THR A CA 1
ATOM 631 C C . THR A 1 81 ? 4.422 0.983 32.590 1.00 72.88 81 THR A C 1
ATOM 633 O O . THR A 1 81 ? 5.079 1.640 33.394 1.00 72.88 81 THR A O 1
ATOM 636 N N . ASP A 1 82 ? 3.709 -0.094 32.932 1.00 64.44 82 ASP A N 1
ATOM 637 C CA . ASP A 1 82 ? 3.543 -0.576 34.313 1.00 64.44 82 ASP A CA 1
ATOM 638 C C . ASP A 1 82 ? 4.427 -1.779 34.658 1.00 64.44 82 ASP A C 1
ATOM 640 O O . ASP A 1 82 ? 4.566 -2.130 35.835 1.00 64.44 82 ASP A O 1
ATOM 644 N N . ALA A 1 83 ? 5.078 -2.408 33.675 1.00 61.16 83 ALA A N 1
ATOM 645 C CA . ALA A 1 83 ? 6.099 -3.393 33.980 1.00 61.16 83 ALA A CA 1
ATOM 646 C C . ALA A 1 83 ? 7.272 -2.696 34.685 1.00 61.16 83 ALA A C 1
ATOM 648 O O . ALA A 1 83 ? 8.034 -1.939 34.080 1.00 61.16 83 ALA A O 1
ATOM 649 N N . ALA A 1 84 ? 7.445 -2.982 35.979 1.00 61.91 84 ALA A N 1
ATOM 650 C CA . ALA A 1 84 ? 8.693 -2.720 36.674 1.00 61.91 84 ALA A CA 1
ATOM 651 C C . ALA A 1 84 ? 9.807 -3.421 35.888 1.00 61.91 84 ALA A C 1
ATOM 653 O O . ALA A 1 84 ? 9.954 -4.642 35.965 1.00 61.91 84 ALA A O 1
ATOM 654 N N . VAL A 1 85 ? 10.551 -2.656 35.084 1.00 61.75 85 VAL A N 1
ATOM 655 C CA . VAL A 1 85 ? 11.678 -3.165 34.304 1.00 61.75 85 VAL A CA 1
ATOM 656 C C . VAL A 1 85 ? 12.637 -3.796 35.303 1.00 61.75 85 VAL A C 1
ATOM 658 O O . VAL A 1 85 ? 13.313 -3.101 36.058 1.00 61.75 85 VAL A O 1
ATOM 661 N N . CYS A 1 86 ? 12.686 -5.127 35.344 1.00 62.03 86 CYS A N 1
ATOM 662 C CA . CYS A 1 86 ? 13.598 -5.878 36.197 1.00 62.03 86 CYS A CA 1
ATOM 663 C C . CYS A 1 86 ? 15.019 -5.837 35.609 1.00 62.03 86 CYS A C 1
ATOM 665 O O . CYS A 1 86 ? 15.644 -6.860 35.355 1.00 62.03 86 CYS A O 1
ATOM 667 N N . GLY A 1 87 ? 15.524 -4.635 35.348 1.00 57.16 87 GLY A N 1
ATOM 668 C CA . GLY A 1 87 ? 16.908 -4.365 35.014 1.00 57.16 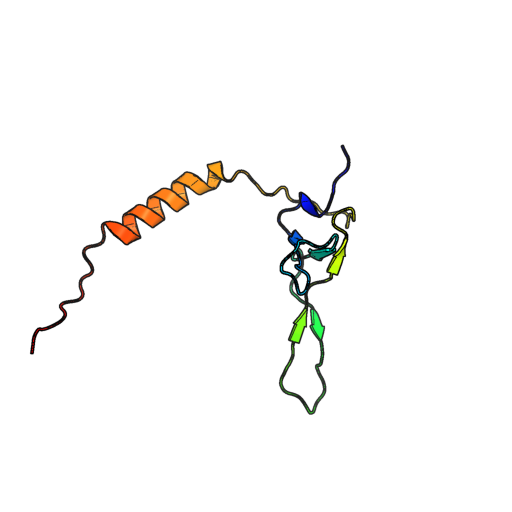87 GLY A CA 1
ATOM 669 C C . GLY A 1 87 ? 17.541 -3.680 36.209 1.00 57.16 87 GLY A C 1
ATOM 670 O O . GLY A 1 87 ? 17.473 -2.461 36.325 1.00 57.16 87 GLY A O 1
ATOM 671 N N . HIS A 1 88 ? 18.144 -4.454 37.112 1.00 55.56 88 HIS A N 1
ATOM 672 C CA . HIS A 1 88 ? 19.092 -3.882 38.061 1.00 55.56 88 HIS A CA 1
ATOM 673 C C . HIS A 1 88 ? 20.287 -3.390 37.240 1.00 55.56 88 HIS A C 1
ATOM 675 O O . HIS A 1 88 ? 21.176 -4.172 36.903 1.00 55.56 88 HIS A O 1
ATOM 681 N N . ALA A 1 89 ? 20.288 -2.108 36.873 1.00 58.94 89 ALA A N 1
ATOM 682 C CA . ALA A 1 89 ? 21.520 -1.424 36.526 1.00 58.94 89 ALA A CA 1
ATOM 683 C C . ALA A 1 89 ? 22.341 -1.393 37.818 1.00 58.94 89 ALA A C 1
ATOM 685 O O . ALA A 1 89 ? 22.072 -0.603 38.716 1.00 58.94 89 ALA A O 1
ATOM 686 N N . GLY A 1 90 ? 23.233 -2.371 37.975 1.00 54.97 90 GLY A N 1
ATOM 687 C CA . GLY A 1 90 ? 24.168 -2.388 39.086 1.00 54.97 90 GLY A CA 1
ATOM 688 C C . GLY A 1 90 ? 25.042 -1.146 38.994 1.00 54.97 90 GLY A C 1
ATOM 689 O O . GLY A 1 90 ? 25.792 -1.003 38.030 1.00 54.97 90 GLY A O 1
ATOM 690 N N . ASP A 1 91 ? 24.920 -0.264 39.980 1.00 54.19 91 ASP A N 1
ATOM 691 C CA . ASP A 1 91 ? 25.878 0.809 40.211 1.00 54.19 91 ASP A CA 1
ATOM 692 C C . ASP A 1 91 ? 27.215 0.165 40.610 1.00 54.19 91 ASP A C 1
ATOM 694 O O . ASP A 1 91 ? 27.295 -0.551 41.614 1.00 54.19 91 ASP A O 1
ATOM 698 N N . ALA A 1 92 ? 28.243 0.380 39.786 1.00 49.56 92 ALA A N 1
ATOM 699 C CA . ALA A 1 92 ? 29.632 0.009 40.048 1.00 49.56 92 ALA A CA 1
ATOM 700 C C . ALA A 1 92 ? 30.481 1.268 40.238 1.00 49.56 92 ALA A C 1
ATOM 702 O O . ALA A 1 92 ? 30.276 2.234 39.465 1.00 49.56 92 ALA A O 1
#